Protein AF-A0A367Z130-F1 (afdb_monomer_lite)

Structure (mmCIF, N/CA/C/O backbone):
data_AF-A0A367Z130-F1
#
_entry.id   AF-A0A367Z130-F1
#
loop_
_atom_site.group_PDB
_atom_site.id
_atom_site.type_symbol
_atom_site.label_atom_id
_atom_site.label_alt_id
_atom_site.label_comp_id
_atom_site.label_asym_id
_atom_site.label_entity_id
_atom_site.label_seq_id
_atom_site.pdbx_PDB_ins_code
_atom_site.Cartn_x
_atom_site.Cartn_y
_atom_site.Cartn_z
_atom_site.occupancy
_atom_site.B_iso_or_equiv
_atom_site.auth_seq_id
_atom_site.auth_comp_id
_atom_site.auth_asym_id
_atom_site.auth_atom_id
_atom_site.pdbx_PDB_model_num
ATOM 1 N N . MET A 1 1 ? -13.898 -4.836 -0.181 1.00 82.12 1 MET A N 1
ATOM 2 C CA . MET A 1 1 ? -13.797 -3.556 0.572 1.00 82.12 1 MET A CA 1
ATOM 3 C C . MET A 1 1 ? -15.110 -3.063 1.180 1.00 82.12 1 MET A C 1
ATOM 5 O O . MET A 1 1 ? -15.088 -2.675 2.340 1.00 82.12 1 MET A O 1
ATOM 9 N N . ASP A 1 2 ? -16.255 -3.080 0.484 1.00 87.31 2 ASP A N 1
ATOM 10 C CA . ASP A 1 2 ? -17.530 -2.612 1.077 1.00 87.31 2 ASP A CA 1
ATOM 11 C C . ASP A 1 2 ? -17.981 -3.404 2.316 1.00 87.31 2 ASP A C 1
ATOM 13 O O . ASP A 1 2 ? -18.611 -2.847 3.215 1.00 87.31 2 ASP A O 1
ATOM 17 N N . ALA A 1 3 ? -17.594 -4.677 2.404 1.00 92.19 3 ALA A N 1
ATOM 18 C CA . ALA A 1 3 ? -17.904 -5.552 3.532 1.00 92.19 3 ALA A CA 1
ATOM 19 C C . ALA A 1 3 ? -17.074 -5.283 4.804 1.00 92.19 3 ALA A C 1
ATOM 21 O O . ALA A 1 3 ? -17.446 -5.768 5.869 1.00 92.19 3 ALA A O 1
ATOM 22 N N . LEU A 1 4 ? -15.984 -4.503 4.734 1.00 93.81 4 LEU A N 1
ATOM 23 C CA . LEU A 1 4 ? -15.155 -4.206 5.912 1.00 93.81 4 LEU A CA 1
ATOM 24 C C . LEU A 1 4 ? -15.971 -3.437 6.967 1.00 93.81 4 LEU A C 1
ATOM 26 O O . LEU A 1 4 ? -16.801 -2.615 6.585 1.00 93.81 4 LEU A O 1
ATOM 30 N N . PRO A 1 5 ? -15.760 -3.637 8.278 1.00 95.75 5 PRO A N 1
ATOM 31 C CA . PRO A 1 5 ? -16.380 -2.811 9.312 1.00 95.75 5 PRO A CA 1
ATOM 32 C C . PRO A 1 5 ? -15.774 -1.396 9.361 1.00 95.75 5 PRO A C 1
ATOM 34 O O . PRO A 1 5 ? -14.676 -1.139 8.863 1.00 95.75 5 PRO A O 1
ATOM 37 N N . GLU A 1 6 ? -16.479 -0.450 9.987 1.00 93.81 6 GLU A N 1
ATOM 38 C CA . GLU A 1 6 ? -15.860 0.825 10.378 1.00 93.81 6 GLU A CA 1
ATOM 39 C C . GLU A 1 6 ? -14.862 0.589 11.531 1.00 93.81 6 GLU A C 1
ATOM 41 O O . GLU A 1 6 ? -15.103 -0.286 12.364 1.00 93.81 6 GLU A O 1
ATOM 46 N N . PRO A 1 7 ? -13.764 1.363 11.621 1.00 94.31 7 PRO A N 1
ATOM 47 C CA . PRO A 1 7 ? -13.363 2.459 10.727 1.00 94.31 7 PRO A CA 1
ATOM 48 C C . PRO A 1 7 ? -12.590 2.010 9.468 1.00 94.31 7 PRO A C 1
ATOM 50 O O . PRO A 1 7 ? -12.336 2.833 8.590 1.00 94.31 7 PRO A O 1
ATOM 53 N N . TYR A 1 8 ? -12.237 0.725 9.352 1.00 95.31 8 TYR A N 1
ATOM 54 C CA . TYR A 1 8 ? -11.398 0.181 8.273 1.00 95.31 8 TYR A CA 1
ATOM 55 C C . TYR A 1 8 ? -11.940 0.486 6.880 1.00 95.31 8 TYR A C 1
ATOM 57 O O . TYR A 1 8 ? -11.195 0.950 6.023 1.00 95.31 8 TYR A O 1
ATOM 65 N N . ARG A 1 9 ? -13.250 0.304 6.664 1.00 95.94 9 ARG A N 1
ATOM 66 C CA . ARG A 1 9 ? -13.896 0.572 5.370 1.00 95.94 9 ARG A CA 1
ATOM 67 C C . ARG A 1 9 ? -13.624 1.986 4.862 1.00 95.94 9 ARG A C 1
ATOM 69 O O . ARG A 1 9 ? -13.291 2.170 3.692 1.00 95.94 9 ARG A O 1
ATOM 76 N N . ARG A 1 10 ? -13.786 2.988 5.729 1.00 96.44 10 ARG A N 1
ATOM 77 C CA . ARG A 1 10 ? -13.610 4.401 5.375 1.00 96.44 10 ARG A CA 1
ATOM 78 C C . ARG A 1 10 ? -12.169 4.697 4.994 1.00 96.44 10 ARG A C 1
ATOM 80 O O . ARG A 1 10 ? -11.936 5.346 3.977 1.00 96.44 10 ARG A O 1
ATOM 87 N N . THR A 1 11 ? -11.223 4.197 5.783 1.00 96.06 11 THR A N 1
ATOM 88 C CA . THR A 1 11 ? -9.800 4.390 5.511 1.00 96.06 11 THR A CA 1
ATOM 89 C C . THR A 1 11 ? -9.391 3.669 4.231 1.00 96.06 11 THR A C 1
ATOM 91 O O . THR A 1 11 ? -8.867 4.308 3.325 1.00 96.06 11 THR A O 1
ATOM 94 N N . ALA A 1 12 ? -9.724 2.386 4.087 1.00 95.50 12 ALA A N 1
ATOM 95 C CA . ALA A 1 12 ? -9.395 1.597 2.904 1.00 95.50 12 ALA A CA 1
ATOM 96 C C . ALA A 1 12 ? -9.923 2.241 1.607 1.00 95.50 12 ALA A C 1
ATOM 98 O O . ALA A 1 12 ? -9.197 2.332 0.619 1.00 95.50 12 ALA A O 1
ATOM 99 N N . LYS A 1 13 ? -11.145 2.798 1.622 1.00 95.81 13 LYS A N 1
ATOM 100 C CA . LYS A 1 13 ? -11.696 3.559 0.484 1.00 95.81 13 LYS A CA 1
ATOM 101 C C . LYS A 1 13 ? -10.922 4.842 0.170 1.00 95.81 13 LYS A C 1
ATOM 103 O O . LYS A 1 13 ? -10.756 5.173 -1.003 1.00 95.81 13 LYS A O 1
ATOM 108 N N . ALA A 1 14 ? -10.463 5.575 1.185 1.00 95.94 14 ALA A N 1
ATOM 109 C CA . ALA A 1 14 ? -9.664 6.783 0.977 1.00 95.94 14 ALA A CA 1
ATOM 110 C C . ALA A 1 14 ? -8.328 6.454 0.290 1.00 95.94 14 ALA A C 1
ATOM 112 O O . ALA A 1 14 ? -7.967 7.099 -0.694 1.00 95.94 14 ALA A O 1
ATOM 113 N N . TYR A 1 15 ? -7.656 5.397 0.745 1.00 95.19 15 TYR A N 1
ATOM 114 C CA . TYR A 1 15 ? -6.429 4.893 0.129 1.00 95.19 15 TYR A CA 1
ATOM 115 C C . TYR A 1 15 ? -6.653 4.335 -1.272 1.00 95.19 15 TYR A C 1
ATOM 117 O O . TYR A 1 15 ? -5.873 4.634 -2.164 1.00 95.19 15 TYR A O 1
ATOM 125 N N . GLN A 1 16 ? -7.739 3.595 -1.511 1.00 93.38 16 GLN A N 1
ATOM 126 C CA . GLN A 1 16 ? -8.075 3.116 -2.853 1.00 93.38 16 GLN A CA 1
ATOM 127 C C . GLN A 1 16 ? -8.1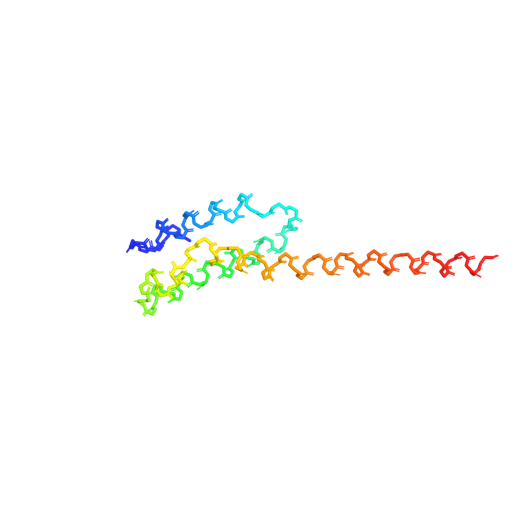80 4.273 -3.847 1.00 93.38 16 GLN A C 1
ATOM 129 O O . GLN A 1 16 ? -7.641 4.200 -4.949 1.00 93.38 16 GLN A O 1
ATOM 134 N N . ARG A 1 17 ? -8.857 5.358 -3.448 1.00 93.25 17 ARG A N 1
ATOM 135 C CA . ARG A 1 17 ? -8.947 6.571 -4.264 1.00 93.25 17 ARG A CA 1
ATOM 136 C C . ARG A 1 17 ? -7.571 7.190 -4.494 1.00 93.25 17 ARG A C 1
ATOM 138 O O . ARG A 1 17 ? -7.294 7.574 -5.624 1.00 93.25 17 ARG A O 1
ATOM 145 N N . TYR A 1 18 ? -6.746 7.300 -3.453 1.00 92.50 18 TYR A N 1
ATOM 146 C CA . TYR A 1 18 ? -5.387 7.833 -3.566 1.00 92.50 18 TYR A CA 1
ATOM 147 C C . TYR A 1 18 ? -4.556 7.010 -4.558 1.00 92.50 18 TYR A C 1
ATOM 149 O O . TYR A 1 18 ? -4.076 7.546 -5.548 1.00 92.50 18 TYR A O 1
ATOM 157 N N . LEU A 1 19 ? -4.495 5.689 -4.370 1.00 90.25 19 LEU A N 1
ATOM 158 C CA . LEU A 1 19 ? -3.757 4.769 -5.234 1.00 90.25 19 LEU A CA 1
ATOM 159 C C . LEU A 1 19 ? -4.236 4.833 -6.688 1.00 90.25 19 LEU A C 1
ATOM 161 O O . LEU A 1 19 ? -3.410 4.897 -7.586 1.00 90.25 19 LEU A O 1
ATOM 165 N N . LEU A 1 20 ? -5.548 4.889 -6.943 1.00 88.25 20 LEU A N 1
ATOM 166 C CA . LEU A 1 20 ? -6.075 5.049 -8.307 1.00 88.25 20 LEU A CA 1
ATOM 167 C C . LEU A 1 20 ? -5.652 6.370 -8.963 1.00 88.25 20 LEU A C 1
ATOM 169 O O . LEU A 1 20 ? -5.463 6.411 -10.175 1.00 88.25 20 LEU A O 1
ATOM 173 N N . GLN A 1 21 ? -5.524 7.448 -8.186 1.00 85.12 21 GLN A N 1
ATOM 174 C CA . GLN A 1 21 ? -5.043 8.736 -8.691 1.00 85.12 21 GLN A CA 1
ATOM 175 C C . GLN A 1 21 ? -3.528 8.724 -8.936 1.00 85.12 21 GLN A C 1
ATOM 177 O O . GLN A 1 21 ? -3.065 9.364 -9.878 1.00 85.12 21 GLN A O 1
ATOM 182 N N . SER A 1 22 ? -2.778 7.979 -8.122 1.00 76.19 22 SER A N 1
ATOM 183 C CA . SER A 1 22 ? -1.316 7.884 -8.190 1.00 76.19 22 SER A CA 1
ATOM 184 C C . SER A 1 22 ? -0.805 6.829 -9.180 1.00 76.19 22 SER A C 1
ATOM 186 O O . SER A 1 22 ? 0.329 6.931 -9.640 1.00 76.19 22 SER A O 1
ATOM 188 N N . ALA A 1 23 ? -1.614 5.833 -9.554 1.00 67.94 23 ALA A N 1
ATOM 189 C CA . ALA A 1 23 ? -1.200 4.672 -10.354 1.00 67.94 23 ALA A CA 1
ATOM 190 C C . ALA A 1 23 ? -0.988 4.945 -11.860 1.00 67.94 23 ALA A C 1
ATOM 192 O O . ALA A 1 23 ? -1.169 4.055 -12.695 1.00 67.94 23 ALA A O 1
ATOM 193 N N . GLY A 1 24 ? -0.603 6.168 -12.236 1.00 60.69 24 GLY A N 1
ATOM 194 C CA . GLY A 1 24 ? -0.320 6.525 -13.623 1.00 60.69 24 GLY A CA 1
ATOM 195 C C . GLY A 1 24 ? 0.648 5.532 -14.283 1.00 60.69 24 GLY A C 1
ATOM 196 O O . GLY A 1 24 ? 1.751 5.319 -13.790 1.00 60.69 24 GLY A O 1
ATOM 197 N N . TYR A 1 25 ? 0.234 4.968 -15.425 1.00 61.16 25 TYR A N 1
ATOM 198 C CA . TYR A 1 25 ? 1.011 4.083 -16.315 1.00 61.16 25 TYR A CA 1
ATOM 199 C C . TYR A 1 25 ? 1.273 2.633 -15.853 1.00 61.16 25 TYR A C 1
ATOM 201 O O . TYR A 1 25 ? 2.039 1.917 -16.513 1.00 61.16 25 TYR A O 1
ATOM 209 N N . VAL A 1 26 ? 0.599 2.165 -14.798 1.00 70.94 26 VAL A N 1
ATOM 210 C CA . VAL A 1 26 ? 0.618 0.746 -14.397 1.00 70.94 26 VAL A CA 1
ATOM 211 C C . VAL A 1 26 ? -0.267 -0.089 -15.336 1.00 70.94 26 VAL A C 1
ATOM 213 O O . VAL A 1 26 ? -1.321 0.374 -15.767 1.00 70.94 26 VAL A O 1
ATOM 216 N N . ASP A 1 27 ? 0.173 -1.292 -15.725 1.00 81.12 27 ASP A N 1
ATOM 217 C CA . ASP A 1 27 ? -0.626 -2.173 -16.591 1.00 81.12 27 ASP A CA 1
ATOM 218 C C . ASP A 1 27 ? -1.781 -2.808 -15.808 1.00 81.12 27 ASP A C 1
ATOM 220 O O . ASP A 1 27 ? -1.794 -2.814 -14.575 1.00 81.12 27 ASP A O 1
ATOM 224 N N . GLY A 1 28 ? -2.777 -3.316 -16.537 1.00 82.44 28 GLY A N 1
ATOM 225 C CA . GLY A 1 28 ? -3.998 -3.852 -15.941 1.00 82.44 28 GLY A CA 1
ATOM 226 C C . GLY A 1 28 ? -3.749 -4.997 -14.957 1.00 82.44 28 GLY A C 1
ATOM 227 O O . GLY A 1 28 ? -4.361 -5.011 -13.892 1.00 82.44 28 GLY A O 1
ATOM 228 N N . ASP A 1 29 ? -2.825 -5.906 -15.264 1.00 85.62 29 ASP A N 1
ATOM 229 C CA . ASP A 1 29 ? -2.554 -7.081 -14.428 1.00 85.62 29 ASP A CA 1
ATOM 230 C C . ASP A 1 29 ? -1.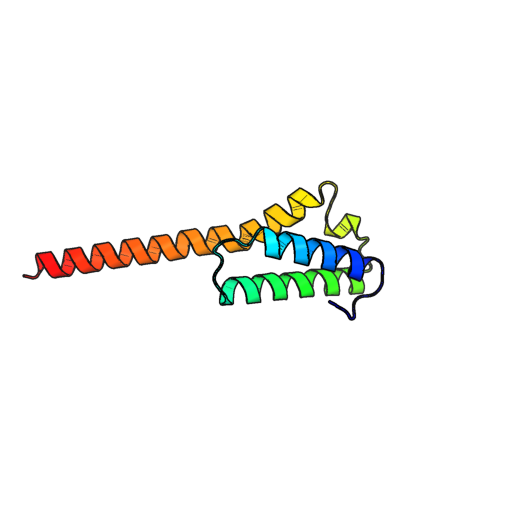846 -6.682 -13.129 1.00 85.62 29 ASP A C 1
ATOM 232 O O . ASP A 1 29 ? -2.186 -7.154 -12.037 1.00 85.62 29 ASP A O 1
ATOM 236 N N . THR A 1 30 ? -0.916 -5.734 -13.223 1.00 84.88 30 THR A N 1
ATOM 237 C CA . THR A 1 30 ? -0.246 -5.154 -12.060 1.00 84.88 30 THR A CA 1
ATOM 238 C C . THR A 1 30 ? -1.235 -4.380 -11.183 1.00 84.88 30 THR A C 1
ATOM 240 O O . THR A 1 30 ? -1.192 -4.509 -9.959 1.00 84.88 30 THR A O 1
ATOM 243 N N . LEU A 1 31 ? -2.178 -3.634 -11.774 1.00 88.00 31 LEU A N 1
ATOM 244 C CA . LEU A 1 31 ? -3.250 -2.964 -11.026 1.00 88.00 31 LEU A CA 1
ATOM 245 C C . LEU A 1 31 ? -4.152 -3.965 -10.295 1.00 88.00 31 LEU A C 1
ATOM 247 O O . LEU A 1 31 ? -4.461 -3.761 -9.120 1.00 88.00 31 LEU A O 1
ATOM 251 N N . VAL A 1 32 ? -4.566 -5.046 -10.964 1.00 90.94 32 VAL A N 1
ATOM 252 C CA . VAL A 1 32 ? -5.388 -6.104 -10.354 1.00 90.94 32 VAL A CA 1
ATOM 253 C C . VAL A 1 32 ? -4.657 -6.744 -9.178 1.00 90.94 32 VAL A C 1
ATOM 255 O O . VAL A 1 32 ? -5.243 -6.891 -8.104 1.00 90.94 32 VAL A O 1
ATOM 258 N N . THR A 1 33 ? -3.376 -7.069 -9.351 1.00 91.25 33 THR A N 1
ATOM 259 C CA . THR A 1 33 ? -2.545 -7.652 -8.289 1.00 91.25 33 THR A CA 1
ATOM 260 C C . THR A 1 33 ? -2.424 -6.693 -7.105 1.00 91.25 33 THR A C 1
ATOM 262 O O . THR A 1 33 ? -2.746 -7.064 -5.979 1.00 91.25 33 THR A O 1
ATOM 265 N N . MET A 1 34 ? -2.071 -5.429 -7.362 1.00 91.69 34 MET A N 1
ATOM 266 C CA . MET A 1 34 ? -1.937 -4.396 -6.330 1.00 91.69 34 MET A CA 1
ATOM 267 C C . MET A 1 34 ? -3.222 -4.224 -5.513 1.00 91.69 34 MET A C 1
ATOM 269 O O . MET A 1 34 ? -3.173 -4.179 -4.285 1.00 91.69 34 MET A O 1
ATOM 273 N N . PHE A 1 35 ? -4.385 -4.135 -6.166 1.00 93.69 35 PHE A N 1
ATOM 274 C CA . PHE A 1 35 ? -5.653 -3.960 -5.453 1.00 93.69 35 PHE A CA 1
ATOM 275 C C . PHE A 1 35 ? -6.140 -5.228 -4.744 1.00 93.69 35 PHE A C 1
ATOM 277 O O . PHE A 1 35 ? -6.865 -5.105 -3.755 1.00 93.69 35 PHE A O 1
ATOM 284 N N . SER A 1 36 ? -5.736 -6.413 -5.206 1.00 94.75 36 SER A N 1
ATOM 285 C CA . SER A 1 36 ? -6.002 -7.677 -4.507 1.00 94.75 36 SER A CA 1
ATOM 286 C C . SER A 1 36 ? -5.192 -7.751 -3.212 1.00 94.75 36 SER A C 1
ATOM 288 O O . SER A 1 36 ? -5.774 -7.873 -2.138 1.00 94.75 36 SER A O 1
ATOM 290 N N . ASP A 1 37 ? -3.879 -7.517 -3.284 1.00 95.12 37 ASP A N 1
ATOM 291 C CA . ASP A 1 37 ? -3.005 -7.477 -2.104 1.00 95.12 37 ASP A CA 1
ATOM 292 C C . ASP A 1 37 ? -3.435 -6.382 -1.113 1.00 95.12 37 ASP A C 1
ATOM 294 O O . ASP A 1 37 ? -3.385 -6.560 0.108 1.00 95.12 37 ASP A O 1
ATOM 298 N N . PHE A 1 38 ? -3.910 -5.245 -1.634 1.00 95.81 38 PHE A N 1
ATOM 299 C CA . PHE A 1 38 ? -4.458 -4.163 -0.825 1.00 95.81 38 PHE A CA 1
ATOM 300 C C . PHE A 1 38 ? -5.733 -4.583 -0.081 1.00 95.81 38 PHE A C 1
ATOM 302 O O . PHE A 1 38 ? -5.896 -4.241 1.090 1.00 95.81 38 PHE A O 1
ATOM 309 N N . ALA A 1 39 ? -6.641 -5.324 -0.722 1.00 96.25 39 ALA A N 1
ATOM 310 C CA . ALA A 1 39 ? -7.830 -5.850 -0.055 1.00 96.25 39 ALA A CA 1
ATOM 311 C C . ALA A 1 39 ? -7.447 -6.843 1.054 1.00 96.25 39 ALA A C 1
ATOM 313 O O . ALA A 1 39 ? -7.893 -6.682 2.193 1.00 96.25 39 ALA A O 1
ATOM 314 N N . ASP A 1 40 ? -6.546 -7.778 0.749 1.00 96.88 40 ASP A N 1
ATOM 315 C CA . ASP A 1 40 ? -6.067 -8.791 1.690 1.00 96.88 40 ASP A CA 1
ATOM 316 C C . ASP A 1 40 ? -5.377 -8.177 2.915 1.00 96.88 40 ASP A C 1
ATOM 318 O O . ASP A 1 40 ? -5.451 -8.722 4.020 1.00 96.88 40 ASP A O 1
ATOM 322 N N . LEU A 1 41 ? -4.674 -7.052 2.746 1.00 97.25 41 LEU A N 1
ATOM 323 C CA . LEU A 1 41 ? -4.081 -6.304 3.855 1.00 97.25 41 LEU A CA 1
ATOM 324 C C . LEU A 1 41 ? -5.153 -5.845 4.854 1.00 97.25 41 LEU A C 1
ATOM 326 O O . LEU A 1 41 ? -5.013 -6.051 6.060 1.00 97.25 41 LEU A O 1
ATOM 330 N N . TRP A 1 42 ? -6.226 -5.221 4.366 1.00 97.44 42 TRP A N 1
ATOM 331 C CA . TRP A 1 42 ? -7.284 -4.698 5.232 1.00 97.44 42 TRP A CA 1
ATOM 332 C C . TRP A 1 42 ? -8.129 -5.803 5.863 1.00 97.44 42 TRP A C 1
ATOM 334 O O . TRP A 1 42 ? -8.559 -5.658 7.006 1.00 97.44 42 TRP A O 1
ATOM 344 N N . GLU A 1 43 ? -8.356 -6.906 5.153 1.00 97.25 43 GLU A N 1
ATOM 345 C CA . GLU A 1 43 ? -9.064 -8.068 5.695 1.00 97.25 43 GLU A CA 1
ATOM 346 C C . GLU A 1 43 ? -8.289 -8.710 6.849 1.00 97.25 43 GLU A C 1
ATOM 348 O O . GLU A 1 43 ? -8.867 -8.962 7.910 1.00 97.25 43 GLU A O 1
ATOM 353 N N . ARG A 1 44 ? -6.969 -8.868 6.696 1.00 97.38 44 ARG A N 1
ATOM 354 C CA . ARG A 1 44 ? -6.084 -9.313 7.782 1.00 97.38 44 ARG A CA 1
ATOM 355 C C . ARG A 1 44 ? -6.084 -8.342 8.957 1.00 97.38 44 ARG A C 1
ATOM 357 O O . ARG A 1 44 ? -6.281 -8.767 10.088 1.00 97.38 44 ARG A O 1
ATOM 364 N N . ALA A 1 45 ? -5.973 -7.037 8.701 1.00 96.44 45 ALA A N 1
ATOM 365 C CA . ALA A 1 45 ? -6.021 -6.033 9.762 1.00 96.44 45 ALA A CA 1
ATOM 366 C C . ALA A 1 45 ? -7.317 -6.107 10.589 1.00 96.44 45 ALA A C 1
ATOM 368 O O . ALA A 1 45 ? -7.280 -5.949 11.808 1.00 96.44 45 ALA A O 1
ATOM 369 N N . VAL A 1 46 ? -8.457 -6.381 9.947 1.00 97.69 46 VAL A N 1
ATOM 370 C CA . VAL A 1 46 ? -9.734 -6.595 10.640 1.00 97.69 46 VAL A CA 1
ATOM 371 C C . VAL A 1 46 ? -9.713 -7.879 11.465 1.00 97.69 46 VAL A C 1
ATOM 373 O O . VAL A 1 46 ? -10.117 -7.840 12.628 1.00 97.69 46 VAL A O 1
ATOM 376 N N . ALA A 1 47 ? -9.255 -8.991 10.885 1.00 97.81 47 ALA A N 1
ATOM 377 C CA . ALA A 1 47 ? -9.177 -10.283 11.568 1.00 97.81 47 ALA A CA 1
ATOM 378 C C . ALA A 1 47 ? -8.290 -10.213 12.822 1.00 97.81 47 ALA A C 1
ATOM 380 O O . ALA A 1 47 ? -8.676 -10.708 13.880 1.00 97.81 47 ALA A O 1
ATOM 381 N N . ASP A 1 48 ? -7.166 -9.507 12.719 1.00 97.88 48 ASP A N 1
ATOM 382 C CA . ASP A 1 48 ? -6.195 -9.328 13.799 1.00 97.88 48 ASP A CA 1
ATOM 383 C C . ASP A 1 48 ? -6.560 -8.174 14.749 1.00 97.88 48 ASP A C 1
ATOM 385 O O . ASP A 1 48 ? -5.834 -7.888 15.699 1.00 97.88 48 ASP A O 1
ATOM 389 N N . GLN A 1 49 ? -7.670 -7.472 14.489 1.00 97.12 49 GLN A N 1
ATOM 390 C CA . GLN A 1 49 ? -8.087 -6.264 15.210 1.00 97.12 49 GLN A CA 1
ATOM 391 C C . GLN A 1 49 ? -6.987 -5.186 15.282 1.00 97.12 49 GLN A C 1
ATOM 393 O O . GLN A 1 49 ? -6.902 -4.424 16.249 1.00 97.12 49 GLN A O 1
ATOM 398 N N . THR A 1 50 ? -6.151 -5.104 14.246 1.00 97.31 50 THR A N 1
ATOM 399 C CA . THR A 1 50 ? -5.046 -4.148 14.156 1.00 97.31 50 THR A CA 1
ATOM 400 C C . THR A 1 50 ? -5.603 -2.734 14.019 1.00 97.31 50 THR A C 1
ATOM 402 O O . THR A 1 50 ? -6.260 -2.444 13.024 1.00 97.31 50 THR A O 1
ATOM 405 N N . PRO A 1 51 ? -5.326 -1.800 14.947 1.00 96.75 51 PRO A N 1
ATOM 406 C CA . PRO A 1 51 ? -5.799 -0.427 14.815 1.00 96.75 51 PRO A CA 1
ATOM 407 C C . PRO A 1 51 ? -5.389 0.177 13.469 1.00 96.75 51 PRO A C 1
ATOM 409 O O . PRO A 1 51 ? -4.301 -0.102 12.979 1.00 96.75 51 PRO A O 1
ATOM 412 N N . VAL A 1 52 ? -6.194 1.080 12.900 1.00 95.19 52 VAL A N 1
ATOM 413 C CA . VAL A 1 52 ? -5.880 1.719 11.602 1.00 95.19 52 VAL A CA 1
ATOM 414 C C . VAL A 1 52 ? -4.463 2.307 11.577 1.00 95.19 52 VAL A C 1
ATOM 416 O O . VAL A 1 52 ? -3.753 2.143 10.592 1.00 95.19 52 VAL A O 1
ATOM 419 N N . ARG A 1 53 ? -4.021 2.928 12.678 1.00 95.56 53 ARG A N 1
ATOM 420 C CA . ARG A 1 53 ? -2.650 3.445 12.830 1.00 95.56 53 ARG A CA 1
ATOM 421 C C . ARG A 1 53 ? -1.569 2.366 12.883 1.00 95.56 53 ARG A C 1
ATOM 423 O O . ARG A 1 53 ? -0.450 2.633 12.476 1.00 95.56 53 ARG A O 1
ATOM 430 N N . GLY A 1 54 ? -1.901 1.157 13.321 1.00 96.06 54 GLY A N 1
ATOM 431 C CA . GLY A 1 54 ? -1.016 -0.002 13.213 1.00 96.06 54 GLY A CA 1
ATOM 432 C C . GLY A 1 54 ? -0.863 -0.512 11.777 1.00 96.06 54 GLY A C 1
ATOM 433 O O . GLY A 1 54 ? 0.156 -1.114 11.470 1.00 96.06 54 GLY A O 1
ATOM 434 N N . VAL A 1 55 ? -1.835 -0.242 10.895 1.00 94.81 55 VAL A N 1
ATOM 435 C CA . VAL A 1 55 ? -1.757 -0.604 9.467 1.00 94.81 55 VAL A CA 1
ATOM 436 C C . VAL A 1 55 ? -0.959 0.431 8.680 1.00 94.81 55 VAL A C 1
ATOM 438 O O . VAL A 1 55 ? -0.059 0.076 7.931 1.00 94.81 55 VAL A O 1
ATOM 441 N N . VAL A 1 56 ? -1.303 1.711 8.839 1.00 94.12 56 VAL A N 1
ATOM 442 C CA . VAL A 1 56 ? -0.780 2.786 7.975 1.00 94.12 56 VAL A CA 1
ATOM 443 C C . VAL A 1 56 ? 0.393 3.558 8.578 1.00 94.12 56 VAL A C 1
ATOM 445 O O . VAL A 1 56 ? 0.947 4.438 7.929 1.00 94.12 56 VAL A O 1
ATOM 448 N N . GLY A 1 57 ? 0.743 3.278 9.834 1.00 94.31 57 GLY A N 1
ATOM 449 C CA . GLY A 1 57 ? 1.819 3.956 10.546 1.00 94.31 57 GLY A CA 1
ATOM 450 C C . GLY A 1 57 ? 1.549 5.430 10.878 1.00 94.31 57 GLY A C 1
ATOM 451 O O . GLY A 1 57 ? 0.415 5.934 10.869 1.00 94.31 57 GLY A O 1
ATOM 452 N N . GLU A 1 58 ? 2.633 6.128 11.218 1.00 94.88 58 GLU A N 1
ATOM 453 C CA . GLU A 1 58 ? 2.625 7.551 11.581 1.00 94.88 58 GLU A CA 1
ATOM 454 C C . GLU A 1 58 ? 2.512 8.476 10.367 1.00 94.88 58 GLU A C 1
ATOM 456 O O . GLU A 1 58 ? 1.918 9.552 10.490 1.00 94.88 58 GLU A O 1
ATOM 461 N N . ASP A 1 59 ? 2.986 8.022 9.201 1.00 95.25 59 ASP A N 1
ATOM 462 C CA . ASP A 1 59 ? 2.857 8.699 7.909 1.00 95.25 59 ASP A CA 1
ATOM 463 C C . ASP A 1 59 ? 1.885 7.950 6.971 1.00 95.25 59 ASP A C 1
ATOM 465 O O . ASP A 1 59 ? 2.293 7.093 6.183 1.00 95.25 59 ASP A O 1
ATOM 469 N N . PRO A 1 60 ? 0.581 8.286 7.024 1.00 94.12 60 PRO A N 1
ATOM 470 C CA . PRO A 1 60 ? -0.433 7.689 6.173 1.00 94.12 60 PRO A CA 1
ATOM 471 C C . PRO A 1 60 ? -0.156 7.847 4.674 1.00 94.12 60 PRO A C 1
ATOM 473 O O . PRO A 1 60 ? -0.472 6.938 3.908 1.00 94.12 60 PRO A O 1
ATOM 476 N N . ALA A 1 61 ? 0.379 8.992 4.242 1.00 93.25 61 ALA A N 1
ATOM 477 C CA . ALA A 1 61 ? 0.629 9.240 2.825 1.00 93.25 61 ALA A CA 1
ATOM 478 C C . ALA A 1 61 ? 1.847 8.440 2.354 1.00 93.25 61 ALA A C 1
ATOM 480 O O . ALA A 1 61 ? 1.745 7.729 1.356 1.00 93.25 61 ALA A O 1
ATOM 481 N N . GLY A 1 62 ? 2.929 8.455 3.139 1.00 91.50 62 GLY A N 1
ATOM 482 C CA . GLY A 1 62 ? 4.122 7.648 2.885 1.00 91.50 62 GLY A CA 1
ATOM 483 C C . GLY A 1 62 ? 3.809 6.158 2.754 1.00 91.50 62 GLY A C 1
ATOM 484 O O . GLY A 1 62 ? 4.277 5.521 1.817 1.00 91.50 62 GLY A O 1
ATOM 485 N N . PHE A 1 63 ? 2.917 5.617 3.594 1.00 94.75 63 PHE A N 1
ATOM 486 C CA . PHE A 1 63 ? 2.449 4.235 3.441 1.00 94.75 63 PHE A CA 1
ATOM 487 C C . PHE A 1 63 ? 1.813 3.972 2.061 1.00 94.75 63 PHE A C 1
ATOM 489 O O . PHE A 1 63 ? 2.081 2.937 1.452 1.00 94.75 63 PHE A O 1
ATOM 496 N N . ALA A 1 64 ? 0.977 4.886 1.548 1.00 92.00 64 ALA A N 1
ATOM 497 C CA . ALA A 1 64 ? 0.366 4.718 0.224 1.00 92.00 64 ALA A CA 1
ATOM 498 C C . ALA A 1 64 ? 1.417 4.731 -0.893 1.00 92.00 64 ALA A C 1
ATOM 500 O O . ALA A 1 64 ? 1.341 3.920 -1.818 1.00 92.00 64 ALA A O 1
ATOM 501 N N . ASP A 1 65 ? 2.380 5.647 -0.795 1.00 90.44 65 ASP A N 1
ATOM 502 C CA . ASP A 1 65 ? 3.440 5.822 -1.785 1.00 90.44 65 ASP A CA 1
ATOM 503 C C . ASP A 1 65 ? 4.385 4.618 -1.813 1.00 90.44 65 ASP A C 1
ATOM 505 O O . ASP A 1 65 ? 4.671 4.081 -2.884 1.00 90.44 65 ASP A O 1
ATOM 509 N N . GLU A 1 66 ? 4.809 4.131 -0.646 1.00 90.44 66 GLU A N 1
ATOM 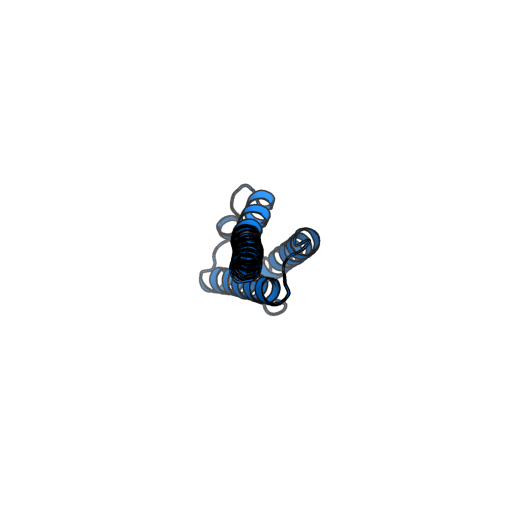510 C CA . GLU A 1 66 ? 5.629 2.924 -0.519 1.00 90.44 66 GLU A CA 1
ATOM 511 C C . GLU A 1 66 ? 4.891 1.683 -1.027 1.00 90.44 66 GLU A C 1
ATOM 513 O O . GLU A 1 66 ? 5.462 0.874 -1.768 1.00 90.44 66 GLU A O 1
ATOM 518 N N . PHE A 1 67 ? 3.604 1.553 -0.688 1.00 91.31 67 PHE A N 1
ATOM 519 C CA . PHE A 1 67 ? 2.771 0.461 -1.177 1.00 91.31 67 PHE A CA 1
ATOM 520 C C . PHE A 1 67 ? 2.698 0.466 -2.709 1.00 91.31 67 PHE A C 1
ATOM 522 O O . PHE A 1 67 ? 2.937 -0.565 -3.332 1.00 91.31 67 PHE A O 1
ATOM 529 N N . ALA A 1 68 ? 2.442 1.619 -3.336 1.00 88.38 68 ALA A N 1
ATOM 530 C CA . ALA A 1 68 ? 2.412 1.744 -4.794 1.00 88.38 68 ALA A CA 1
ATOM 531 C C . ALA A 1 68 ? 3.788 1.486 -5.438 1.00 88.38 68 ALA A C 1
ATOM 533 O O . ALA A 1 68 ? 3.880 0.817 -6.474 1.00 88.38 68 ALA A O 1
ATOM 534 N N . ALA A 1 69 ? 4.869 1.971 -4.815 1.00 86.06 69 ALA A N 1
ATOM 535 C CA . ALA A 1 69 ? 6.240 1.806 -5.298 1.00 86.06 69 ALA A CA 1
ATOM 536 C C . ALA A 1 69 ? 6.651 0.330 -5.440 1.00 86.06 69 ALA A C 1
ATOM 538 O O . ALA A 1 69 ? 7.396 -0.025 -6.361 1.00 86.06 69 ALA A O 1
ATOM 539 N N . ALA A 1 70 ? 6.112 -0.554 -4.592 1.00 86.06 70 ALA A N 1
ATOM 540 C CA . ALA A 1 70 ? 6.349 -1.996 -4.665 1.00 86.06 70 ALA A CA 1
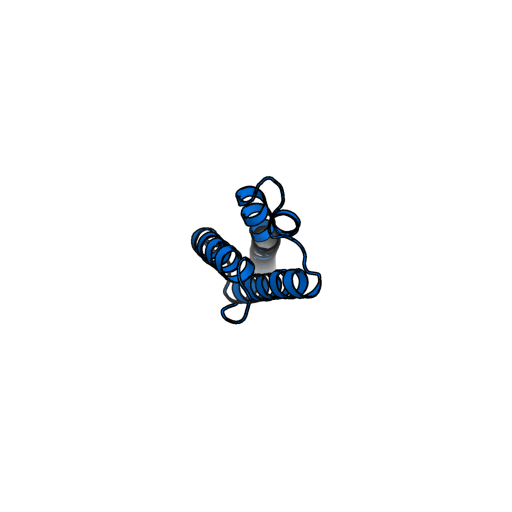ATOM 541 C C . ALA A 1 70 ? 5.834 -2.646 -5.969 1.00 86.06 70 ALA A C 1
ATOM 543 O O . ALA A 1 70 ? 6.277 -3.743 -6.332 1.00 86.06 70 ALA A O 1
ATOM 544 N N . TYR A 1 71 ? 4.918 -1.993 -6.689 1.00 83.50 71 TYR A N 1
ATOM 545 C CA . TYR A 1 71 ? 4.346 -2.487 -7.947 1.00 83.50 71 TYR A CA 1
ATOM 546 C C . TYR A 1 71 ? 4.887 -1.730 -9.165 1.00 83.50 71 TYR A C 1
ATOM 548 O O . TYR A 1 71 ? 5.133 -2.344 -10.202 1.00 83.50 71 TYR A O 1
ATOM 556 N N . THR A 1 72 ? 5.169 -0.431 -9.041 1.00 74.19 72 THR A N 1
ATOM 557 C CA . THR A 1 72 ? 5.723 0.372 -10.147 1.00 74.19 72 THR A CA 1
ATOM 558 C C . THR A 1 72 ? 7.199 0.071 -10.425 1.00 74.19 72 THR A C 1
ATOM 560 O O . THR A 1 72 ? 7.603 0.021 -11.588 1.00 74.19 72 THR A O 1
ATOM 563 N N . GLY A 1 73 ? 8.009 -0.190 -9.390 1.00 67.81 73 GLY A N 1
ATOM 564 C CA . GLY A 1 73 ? 9.442 -0.469 -9.546 1.00 67.81 73 GLY A CA 1
ATOM 565 C C . GLY A 1 73 ? 9.739 -1.770 -10.303 1.00 67.81 73 GLY A C 1
ATOM 566 O O . GLY A 1 73 ? 10.654 -1.810 -11.126 1.00 67.81 73 GLY A O 1
ATOM 567 N N . ARG A 1 74 ? 8.931 -2.817 -10.078 1.00 64.44 74 ARG A N 1
ATOM 568 C CA . ARG A 1 74 ? 9.015 -4.086 -10.826 1.00 64.44 74 ARG A CA 1
ATOM 569 C C . ARG A 1 74 ? 8.670 -3.878 -12.297 1.00 64.44 74 ARG A C 1
ATOM 571 O O . ARG A 1 74 ? 9.461 -4.210 -13.172 1.00 64.44 74 ARG A O 1
ATOM 578 N N . GLN A 1 75 ? 7.548 -3.215 -12.557 1.00 65.25 75 GLN A N 1
ATOM 579 C CA . GLN A 1 75 ? 7.048 -3.016 -13.910 1.00 65.25 75 GLN A CA 1
ATOM 580 C C . GLN A 1 75 ? 7.968 -2.140 -14.780 1.00 65.25 75 GLN A C 1
ATOM 582 O O . GLN A 1 75 ? 8.152 -2.426 -15.963 1.00 65.25 75 GLN A O 1
ATOM 587 N N . TRP A 1 76 ? 8.550 -1.068 -14.225 1.00 67.56 76 TRP A N 1
ATOM 588 C CA . TRP A 1 76 ? 9.492 -0.227 -14.974 1.00 67.56 76 TRP A CA 1
ATOM 589 C C . TRP A 1 76 ? 10.722 -1.025 -15.419 1.00 67.56 76 TRP A C 1
ATOM 591 O O . TRP A 1 76 ? 11.124 -0.940 -16.579 1.00 67.56 76 TRP A O 1
ATOM 601 N N . LEU A 1 77 ? 11.278 -1.841 -14.519 1.00 70.06 77 LEU A N 1
ATOM 602 C CA . LEU A 1 77 ? 12.442 -2.670 -14.813 1.00 70.06 77 LEU A CA 1
ATOM 603 C C . LEU A 1 77 ? 12.116 -3.780 -15.821 1.00 70.06 77 LEU A C 1
ATOM 605 O O . LEU A 1 77 ? 12.918 -4.035 -16.718 1.00 70.06 77 LEU A O 1
ATOM 609 N N . ASP A 1 78 ? 10.949 -4.414 -15.704 1.00 74.62 78 ASP A N 1
ATOM 610 C CA . ASP A 1 78 ? 10.516 -5.470 -16.624 1.00 74.62 78 ASP A CA 1
ATOM 611 C C . ASP A 1 78 ? 10.295 -4.922 -18.043 1.00 74.62 78 ASP A C 1
ATOM 613 O O . ASP A 1 78 ? 10.829 -5.474 -19.007 1.00 74.62 78 ASP A O 1
ATOM 617 N N . LYS A 1 79 ? 9.643 -3.759 -18.181 1.00 73.44 79 LYS A N 1
ATOM 618 C CA . LYS A 1 79 ? 9.509 -3.067 -19.476 1.00 73.44 79 LYS A CA 1
ATOM 619 C C . LYS A 1 79 ? 10.860 -2.685 -20.078 1.00 73.44 79 LYS A C 1
ATOM 621 O O . LYS A 1 79 ? 11.050 -2.783 -21.289 1.00 73.44 79 LYS A O 1
ATOM 626 N N . GLU A 1 80 ? 11.802 -2.228 -19.258 1.00 85.38 80 GLU A N 1
ATOM 627 C CA . GLU A 1 80 ? 13.128 -1.848 -19.748 1.00 85.38 80 GLU A CA 1
ATOM 628 C C . GLU A 1 80 ? 13.942 -3.069 -20.203 1.00 85.38 80 GLU A C 1
ATOM 630 O O . GLU A 1 80 ? 14.641 -3.010 -21.215 1.00 85.38 80 GLU A O 1
ATOM 635 N N . ARG A 1 81 ? 13.781 -4.217 -19.534 1.00 83.19 81 ARG A N 1
ATOM 636 C CA . ARG A 1 81 ? 14.361 -5.498 -19.967 1.00 83.19 81 ARG A CA 1
ATOM 637 C C . ARG A 1 81 ? 13.800 -5.968 -21.304 1.00 83.19 81 ARG A C 1
ATOM 639 O O . ARG A 1 81 ? 14.569 -6.440 -22.143 1.00 83.19 81 ARG A O 1
ATOM 646 N N . GLU A 1 82 ? 12.496 -5.826 -21.524 1.00 88.00 82 GLU A N 1
ATOM 647 C CA . GLU A 1 82 ? 11.872 -6.153 -22.811 1.00 88.00 82 GLU A CA 1
ATOM 648 C C . GLU A 1 82 ? 12.395 -5.258 -23.937 1.00 88.00 82 GLU A C 1
ATOM 650 O O . GLU A 1 82 ? 12.791 -5.765 -24.987 1.00 88.00 82 GLU A O 1
ATOM 655 N N . ARG A 1 83 ? 12.473 -3.939 -23.710 1.00 89.19 83 ARG A N 1
ATOM 656 C CA . ARG A 1 83 ? 13.042 -2.995 -24.688 1.00 89.19 83 ARG A CA 1
ATOM 657 C C . ARG A 1 83 ? 14.483 -3.336 -25.031 1.00 89.19 83 ARG A C 1
ATOM 659 O O . ARG A 1 83 ? 14.826 -3.392 -26.209 1.00 89.19 83 ARG A O 1
ATOM 666 N N . LEU A 1 84 ? 15.309 -3.596 -24.018 1.00 89.81 84 LEU A N 1
ATOM 667 C CA . LEU A 1 84 ? 16.699 -3.990 -24.218 1.00 89.81 84 LEU A CA 1
ATOM 668 C C . LEU A 1 84 ? 16.792 -5.281 -25.041 1.00 89.81 84 LEU A C 1
ATOM 670 O O . LEU A 1 84 ? 17.547 -5.340 -26.009 1.00 89.81 84 LEU A O 1
ATOM 674 N N .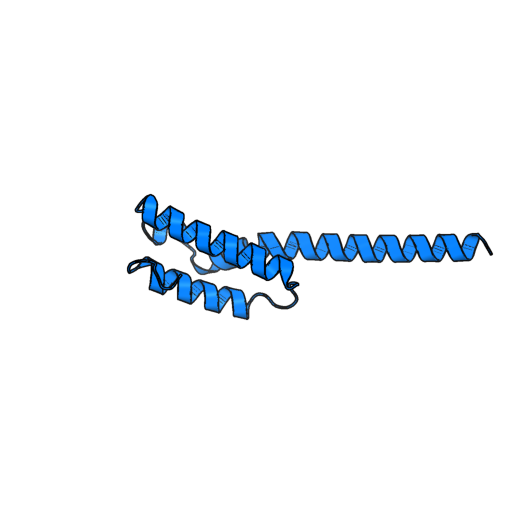 SER A 1 85 ? 15.985 -6.288 -24.700 1.00 92.81 85 SER A N 1
ATOM 675 C CA . SER A 1 85 ? 15.946 -7.567 -25.420 1.00 92.81 85 SER A CA 1
ATOM 676 C C . SER A 1 85 ? 15.532 -7.384 -26.883 1.00 92.81 85 SER A C 1
ATOM 678 O O . SER A 1 85 ? 16.126 -7.989 -27.773 1.00 92.81 85 SER A O 1
ATOM 680 N N . ALA A 1 86 ? 14.555 -6.514 -27.152 1.00 94.69 86 ALA A N 1
ATOM 681 C CA . ALA A 1 86 ? 14.111 -6.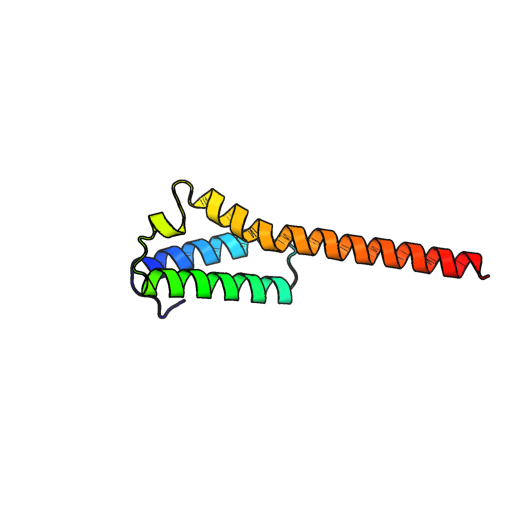205 -28.508 1.00 94.69 86 ALA A CA 1
ATOM 682 C C . ALA A 1 86 ? 15.206 -5.521 -29.343 1.00 94.69 86 ALA A C 1
ATOM 684 O O . ALA A 1 86 ? 15.385 -5.870 -30.510 1.00 94.69 86 ALA A O 1
ATOM 685 N N . VAL A 1 87 ? 15.958 -4.587 -28.747 1.00 96.69 87 VAL A N 1
ATOM 686 C CA . VAL A 1 87 ? 17.091 -3.915 -29.406 1.00 96.69 87 VAL A CA 1
ATOM 687 C C . VAL A 1 87 ? 18.204 -4.908 -29.738 1.00 96.69 87 VAL A C 1
ATOM 689 O O . VAL A 1 87 ? 18.716 -4.894 -30.855 1.00 96.69 87 VAL A O 1
ATOM 692 N N . VAL A 1 88 ? 18.552 -5.799 -28.806 1.00 94.69 88 VAL A N 1
ATOM 693 C CA . VAL A 1 88 ? 19.557 -6.850 -29.047 1.00 94.69 88 VAL A CA 1
ATOM 694 C C . VAL A 1 88 ? 19.115 -7.771 -30.185 1.00 94.69 88 VAL A C 1
ATOM 696 O O . VAL A 1 88 ? 19.887 -8.003 -31.111 1.00 94.69 88 VAL A O 1
ATOM 699 N N . ALA A 1 89 ? 17.860 -8.226 -30.171 1.00 94.38 89 ALA A N 1
ATOM 700 C CA . ALA A 1 89 ? 17.323 -9.088 -31.220 1.00 94.38 89 ALA A CA 1
ATOM 701 C C . ALA A 1 89 ? 17.310 -8.414 -32.605 1.00 94.38 89 ALA A C 1
ATOM 703 O O . ALA A 1 89 ? 17.481 -9.091 -33.617 1.00 94.38 89 ALA A O 1
ATOM 704 N N . GLU A 1 90 ? 17.094 -7.096 -32.681 1.00 94.56 90 GLU A N 1
ATOM 705 C CA . GLU A 1 90 ? 17.215 -6.356 -33.944 1.00 94.56 90 GLU A CA 1
ATOM 706 C C . GLU A 1 90 ? 18.668 -6.299 -34.424 1.00 94.56 90 GLU A C 1
ATOM 708 O O . GLU A 1 90 ? 18.941 -6.618 -35.579 1.00 94.56 90 GLU A O 1
ATOM 713 N N . ALA A 1 91 ? 19.610 -5.995 -33.530 1.00 92.69 91 ALA A N 1
ATOM 714 C CA . ALA A 1 91 ? 21.030 -5.958 -33.872 1.00 92.69 91 ALA A CA 1
ATOM 715 C C . ALA A 1 91 ? 21.550 -7.319 -34.381 1.00 92.69 91 ALA A C 1
ATOM 717 O O . ALA A 1 91 ? 22.323 -7.373 -35.338 1.00 92.69 91 ALA A O 1
ATOM 718 N N . GLU A 1 92 ? 21.099 -8.432 -33.793 1.00 93.56 92 GLU A N 1
ATOM 719 C CA . GLU A 1 92 ? 21.434 -9.788 -34.259 1.00 93.56 92 GLU A CA 1
ATOM 720 C C . GLU A 1 92 ? 20.900 -10.073 -35.674 1.00 93.56 92 GLU A C 1
ATOM 722 O O . GLU A 1 92 ? 21.586 -10.699 -36.491 1.00 93.56 92 GLU A O 1
ATOM 727 N N . ARG A 1 93 ? 19.689 -9.588 -35.991 1.00 91.62 93 ARG A N 1
ATOM 728 C CA . ARG A 1 93 ? 19.103 -9.697 -37.338 1.00 91.62 93 ARG A CA 1
ATOM 729 C C . ARG A 1 93 ? 19.902 -8.906 -38.369 1.00 91.62 93 ARG A C 1
ATOM 731 O O . ARG A 1 93 ? 20.100 -9.401 -39.476 1.00 91.62 93 ARG A O 1
ATOM 738 N N . GLU A 1 94 ? 20.358 -7.706 -38.018 1.00 87.94 94 GLU A N 1
ATOM 739 C CA . GLU A 1 94 ? 21.176 -6.862 -38.896 1.00 87.94 94 GLU A CA 1
ATOM 740 C C . GLU A 1 94 ? 22.566 -7.460 -39.159 1.00 87.94 94 GLU A C 1
ATOM 742 O O . GLU A 1 94 ? 23.049 -7.383 -40.284 1.00 87.94 94 GLU A O 1
ATOM 747 N N . GLN A 1 95 ? 23.190 -8.103 -38.165 1.00 75.50 95 GLN A N 1
ATOM 748 C CA . GLN A 1 95 ? 24.495 -8.768 -38.326 1.00 75.50 95 GLN A CA 1
ATOM 749 C C . GLN A 1 95 ? 24.442 -10.055 -39.157 1.00 75.50 95 GLN A C 1
ATOM 751 O O . GLN A 1 95 ? 25.453 -10.471 -39.716 1.00 75.50 95 GLN A O 1
ATOM 756 N N . SER A 1 96 ? 23.279 -10.702 -39.219 1.00 75.50 96 SER A N 1
ATOM 757 C CA . SER A 1 96 ? 23.087 -11.961 -39.949 1.00 75.50 96 SER A CA 1
ATOM 758 C C . SER A 1 96 ? 22.731 -11.756 -41.432 1.00 75.50 96 SER A C 1
ATOM 760 O O . SER A 1 96 ? 22.377 -12.722 -42.112 1.00 75.50 96 SER A O 1
ATOM 762 N N . ARG A 1 97 ? 22.773 -10.509 -41.917 1.00 59.47 97 ARG A N 1
ATOM 763 C CA . ARG A 1 97 ? 22.401 -10.082 -43.272 1.00 59.47 97 ARG A CA 1
ATOM 764 C C . ARG A 1 97 ? 23.625 -9.734 -44.110 1.00 59.47 97 ARG A C 1
ATOM 766 O O . ARG A 1 97 ? 23.570 -10.033 -45.323 1.00 59.47 97 ARG A O 1
#

Foldseek 3Di:
DCPQDPPLVVLLVVLVVVLVVVLPPADPVLVVVLVVVSVVLSVVCRVVVPPPCSSCPPDNVVSSVVSSCVSVVVVVVVVVVVVVVVVVVVVVVVVVD

Radius of gyration: 18.91 Å; chains: 1; bounding box: 42×21×58 Å

InterPro domains:
  IPR008316 Uncharacterised conserved protein UCP029876 [PF06304] (2-87)

Secondary structure (DSSP, 8-state):
-TTSPTTHHHHHHHHHHHHHHH-TT--HHHHHHHHHHHHHHHHHHHHTT--HHHHH-S-HHHHHHHHHHHHHHHHHHHHHHHHHHHHHHHHHHHHT-

Organism: NCBI:txid2268447

Sequence (97 aa):
MDALPEPYRRTAKAYQRYLLQSAGYVDGDTLVTMFSDFADLWERAVADQTPVRGVVGEDPAGFADEFAAAYTGRQWLDKERERLSAVVAEAEREQSR

pLDDT: mean 88.69, std 9.82, range [59.47, 97.88]